Protein AF-A0A233RNP3-F1 (afdb_monomer_lite)

Radius of gyration: 13.85 Å; chains: 1; bounding box: 39×31×32 Å

pLDDT: mean 71.96, std 13.54, range [37.53, 88.19]

Foldseek 3Di:
DDKEFAQDDDQFWKADPVRFTWTFDGGFTWAFDFWDAKIWGCFPPPDPDPDDDRPHTDIWTWTDTPPDDVQAWIWTHNDRRDTTIIGGAPVPDRDVSVVVRNVVD

InterPro domains:
  IPR046248 Protein of unknown function DUF6281 [PF19797] (18-103)

Sequence (105 aa):
MRPVTSSGWATSVMDTKEGRTYRDVANVEFTVAGKLGAATKPPCDDTGGPDEGHVPATTKIAHAVDGISPKVAIAVGDTPDDVTFVAVYSGNKLPPEVKKLINAS

Structure (mmCIF, N/CA/C/O backbone):
data_AF-A0A233RNP3-F1
#
_entry.id   AF-A0A233RNP3-F1
#
loop_
_atom_site.group_PDB
_atom_site.id
_atom_site.type_symbol
_atom_site.label_atom_id
_atom_site.label_alt_id
_atom_site.label_comp_id
_atom_site.label_asym_id
_atom_site.label_entity_id
_atom_site.label_seq_id
_atom_site.pdbx_PDB_ins_code
_atom_site.Cartn_x
_atom_site.Cartn_y
_atom_site.Cartn_z
_atom_site.occupancy
_atom_site.B_iso_or_equiv
_atom_site.auth_seq_id
_atom_site.auth_comp_id
_atom_site.auth_asym_id
_atom_site.auth_atom_id
_atom_site.pdbx_PDB_model_num
ATOM 1 N N . MET A 1 1 ? -7.165 -15.154 1.574 1.00 53.44 1 MET A N 1
ATOM 2 C CA . MET A 1 1 ? -6.042 -14.215 1.364 1.00 53.44 1 MET A CA 1
ATOM 3 C C . MET A 1 1 ? -5.008 -14.457 2.461 1.00 53.44 1 MET A C 1
ATOM 5 O O . MET A 1 1 ? -5.420 -14.882 3.534 1.00 53.44 1 MET A O 1
ATOM 9 N N . ARG A 1 2 ? -3.706 -14.285 2.200 1.00 63.16 2 ARG A N 1
ATOM 10 C CA . ARG A 1 2 ? -2.641 -14.457 3.209 1.00 63.16 2 ARG A CA 1
ATOM 11 C C . ARG A 1 2 ? -2.113 -13.074 3.620 1.00 63.16 2 ARG A C 1
ATOM 13 O O . ARG A 1 2 ? -2.038 -12.218 2.737 1.00 63.16 2 ARG A O 1
ATOM 20 N N . PRO A 1 3 ? -1.797 -12.844 4.906 1.00 68.81 3 PRO A N 1
ATOM 21 C CA . PRO A 1 3 ? -1.132 -11.617 5.323 1.00 68.81 3 PRO A CA 1
ATOM 22 C C . PRO A 1 3 ? 0.273 -11.569 4.721 1.00 68.81 3 PRO A C 1
ATOM 24 O O . PRO A 1 3 ? 0.937 -12.601 4.596 1.00 68.81 3 PRO A O 1
ATOM 27 N N . VAL A 1 4 ? 0.700 -10.372 4.334 1.00 74.50 4 VAL A N 1
ATOM 28 C CA . VAL A 1 4 ? 2.058 -10.096 3.866 1.00 74.50 4 VAL A CA 1
ATOM 29 C C . VAL A 1 4 ? 2.707 -9.079 4.787 1.00 74.50 4 VAL A C 1
ATOM 31 O O . VAL A 1 4 ? 2.042 -8.184 5.316 1.00 74.50 4 VAL A O 1
ATOM 34 N N . THR A 1 5 ? 4.011 -9.230 4.987 1.00 74.44 5 THR A N 1
ATOM 35 C CA . THR A 1 5 ? 4.794 -8.342 5.842 1.00 74.44 5 THR A CA 1
ATOM 36 C C . THR A 1 5 ? 5.587 -7.389 4.965 1.00 74.44 5 THR A C 1
ATOM 38 O O . THR A 1 5 ? 6.409 -7.821 4.159 1.00 74.44 5 THR A O 1
ATOM 41 N N . SER A 1 6 ? 5.366 -6.085 5.140 1.00 69.50 6 SER A N 1
ATOM 42 C CA . SER A 1 6 ? 6.153 -5.063 4.447 1.00 69.50 6 SER A CA 1
ATOM 43 C C . SER A 1 6 ? 7.600 -5.104 4.931 1.00 69.50 6 SER A C 1
ATOM 45 O O . SER A 1 6 ? 7.926 -4.687 6.050 1.00 69.50 6 SER A O 1
ATOM 47 N N . SER A 1 7 ? 8.476 -5.604 4.073 1.00 54.31 7 SER A N 1
ATOM 48 C CA . SER A 1 7 ? 9.904 -5.648 4.299 1.00 54.31 7 SER A CA 1
ATOM 49 C C . SER A 1 7 ? 10.484 -4.311 3.805 1.00 54.31 7 SER A C 1
ATOM 51 O O . SER A 1 7 ? 10.788 -4.137 2.629 1.00 54.31 7 SER A O 1
ATOM 53 N N . GLY A 1 8 ? 10.510 -3.293 4.668 1.00 52.38 8 GLY A N 1
ATOM 54 C CA . GLY A 1 8 ? 10.973 -1.953 4.286 1.00 52.38 8 GLY A CA 1
ATOM 55 C C . GLY A 1 8 ? 12.496 -1.903 4.172 1.00 52.38 8 GLY A C 1
ATOM 56 O O . GLY A 1 8 ? 13.179 -2.081 5.179 1.00 52.38 8 GLY A O 1
ATOM 57 N N . TRP A 1 9 ? 13.038 -1.699 2.964 1.00 37.53 9 TRP A N 1
ATOM 58 C CA . TRP A 1 9 ? 14.500 -1.669 2.751 1.00 37.53 9 TRP A CA 1
ATOM 59 C C . TRP A 1 9 ? 15.037 -0.425 2.038 1.00 37.53 9 TRP A C 1
ATOM 61 O O . TRP A 1 9 ? 16.243 -0.309 1.853 1.00 37.53 9 TRP A O 1
ATOM 71 N N . ALA A 1 10 ? 14.204 0.523 1.629 1.00 47.12 10 ALA A N 1
ATOM 72 C CA . ALA A 1 10 ? 14.691 1.766 1.044 1.00 47.12 10 ALA A CA 1
ATOM 73 C C . ALA A 1 10 ? 13.617 2.828 1.191 1.00 47.12 10 ALA A C 1
ATOM 75 O O . ALA A 1 10 ? 12.481 2.540 0.818 1.00 47.12 10 ALA A O 1
ATOM 76 N N . THR A 1 11 ? 14.001 4.027 1.655 1.00 51.59 11 THR A N 1
ATOM 77 C CA . THR A 1 11 ? 13.163 5.237 1.697 1.00 51.59 11 THR A CA 1
ATOM 78 C C . THR A 1 11 ? 12.613 5.515 0.298 1.00 51.59 11 THR A C 1
ATOM 80 O O . THR A 1 11 ? 13.201 6.257 -0.487 1.00 51.59 11 THR A O 1
ATOM 83 N N . SER A 1 12 ? 11.527 4.845 -0.066 1.00 60.34 12 SER A N 1
ATOM 84 C CA . SER A 1 12 ? 11.010 4.830 -1.426 1.00 60.34 12 SER A CA 1
ATOM 85 C C . SER A 1 12 ? 9.813 5.739 -1.453 1.00 60.34 12 SER A C 1
ATOM 87 O O . SER A 1 12 ? 8.766 5.455 -0.875 1.00 60.34 12 SER A O 1
ATOM 89 N N . VAL A 1 13 ? 10.008 6.863 -2.123 1.00 63.47 13 VAL A N 1
ATOM 90 C CA . VAL A 1 13 ? 8.953 7.822 -2.376 1.00 63.47 13 VAL A CA 1
ATOM 91 C C . VAL A 1 13 ? 8.240 7.379 -3.647 1.00 63.47 13 VAL A C 1
ATOM 93 O O . VAL A 1 13 ? 8.885 7.175 -4.674 1.00 63.47 13 VAL A O 1
ATOM 96 N N . MET A 1 14 ? 6.930 7.163 -3.578 1.00 69.38 14 MET A N 1
ATOM 97 C CA . MET A 1 14 ? 6.122 6.786 -4.737 1.00 69.38 14 MET A CA 1
ATOM 98 C C . MET A 1 14 ? 5.127 7.887 -5.048 1.00 69.38 14 MET A C 1
ATOM 100 O O . MET A 1 14 ? 4.435 8.364 -4.147 1.00 69.38 14 MET A O 1
ATOM 104 N N . ASP A 1 15 ? 5.046 8.256 -6.323 1.00 68.25 15 ASP A N 1
ATOM 105 C CA . ASP A 1 15 ? 4.057 9.204 -6.803 1.00 68.25 15 ASP A CA 1
ATOM 106 C C . ASP A 1 15 ? 2.941 8.452 -7.534 1.00 68.25 15 ASP A C 1
ATOM 108 O O . ASP A 1 15 ? 3.150 7.526 -8.330 1.00 68.25 15 ASP A O 1
ATOM 112 N N . THR A 1 16 ? 1.714 8.822 -7.210 1.00 69.44 16 THR A N 1
ATOM 113 C CA . THR A 1 16 ? 0.531 8.309 -7.902 1.00 69.44 16 THR A CA 1
ATOM 114 C C . THR A 1 16 ? 0.032 9.354 -8.880 1.00 69.44 16 THR A C 1
ATOM 116 O O . THR A 1 16 ? 0.263 10.541 -8.694 1.00 69.44 16 THR A O 1
ATOM 119 N N . LYS A 1 17 ? -0.758 8.950 -9.881 1.00 63.03 17 LYS A N 1
ATOM 120 C CA . LYS A 1 17 ? -1.398 9.901 -10.813 1.00 63.03 17 LYS A CA 1
ATOM 121 C C . LYS A 1 17 ? -2.212 11.012 -10.129 1.00 63.03 17 LYS A C 1
ATOM 123 O O . LYS A 1 17 ? -2.497 12.016 -10.768 1.00 63.03 17 LYS A O 1
ATOM 128 N N . GLU A 1 18 ? -2.594 10.839 -8.864 1.00 68.88 18 GLU A N 1
ATOM 129 C CA . GLU A 1 18 ? -3.265 11.865 -8.059 1.00 68.88 18 GLU A CA 1
ATOM 130 C C . GLU A 1 18 ? -2.309 12.934 -7.480 1.00 68.88 18 GLU A C 1
ATOM 132 O O . GLU A 1 18 ? -2.770 13.798 -6.738 1.00 68.88 18 GLU A O 1
ATOM 137 N N . GLY A 1 19 ? -1.001 12.888 -7.771 1.00 68.56 19 GLY A N 1
ATOM 138 C CA . GLY A 1 19 ? 0.003 13.802 -7.206 1.00 68.56 19 GLY A CA 1
ATOM 139 C C . GLY A 1 19 ? 0.213 13.603 -5.704 1.00 68.56 19 GLY A C 1
ATOM 140 O O . GLY A 1 19 ? 0.550 14.538 -4.977 1.00 68.56 19 GLY A O 1
ATOM 141 N N . ARG A 1 20 ? -0.079 12.395 -5.208 1.00 73.81 20 ARG A N 1
ATOM 142 C CA . ARG A 1 20 ? 0.106 12.028 -3.803 1.00 73.81 20 ARG A CA 1
ATOM 143 C C . ARG A 1 20 ? 1.422 11.297 -3.646 1.00 73.81 20 ARG A C 1
ATOM 145 O O . ARG A 1 20 ? 1.649 10.280 -4.305 1.00 73.81 20 ARG A O 1
ATOM 152 N N . THR A 1 21 ? 2.201 11.777 -2.690 1.00 75.56 21 THR A N 1
ATOM 153 C CA . THR A 1 21 ? 3.471 11.197 -2.284 1.00 75.56 21 THR A CA 1
ATOM 154 C C . THR A 1 21 ? 3.245 10.162 -1.185 1.00 75.56 21 THR A C 1
ATOM 156 O O . THR A 1 21 ? 2.802 10.490 -0.080 1.00 75.56 21 THR A O 1
ATOM 159 N N . TYR A 1 22 ? 3.561 8.909 -1.485 1.00 80.81 22 TYR A N 1
ATOM 160 C CA . TYR A 1 22 ? 3.549 7.813 -0.525 1.00 80.81 22 TYR A CA 1
ATOM 161 C C . TYR A 1 22 ? 4.974 7.486 -0.099 1.00 80.81 22 TYR A C 1
ATOM 163 O O . TYR A 1 22 ? 5.914 7.609 -0.885 1.00 80.81 22 TYR A O 1
ATOM 171 N N . ARG A 1 23 ? 5.124 7.050 1.146 1.00 81.94 23 ARG A N 1
ATOM 172 C CA . ARG A 1 23 ? 6.403 6.663 1.732 1.00 81.94 23 ARG A CA 1
ATOM 173 C C . ARG A 1 23 ? 6.276 5.291 2.372 1.00 81.94 23 ARG A C 1
ATOM 175 O O . ARG A 1 23 ? 5.215 4.964 2.906 1.00 81.94 23 ARG A O 1
ATOM 182 N N . ASP A 1 24 ? 7.331 4.493 2.275 1.00 80.25 24 ASP A N 1
ATOM 183 C CA . ASP A 1 24 ? 7.350 3.134 2.801 1.00 80.25 24 ASP A CA 1
ATOM 184 C C . ASP A 1 24 ? 7.168 3.094 4.321 1.00 80.25 24 ASP A C 1
ATOM 186 O O . ASP A 1 24 ? 7.609 3.978 5.062 1.00 80.25 24 ASP A O 1
ATOM 190 N N . VAL A 1 25 ? 6.475 2.052 4.771 1.00 79.88 25 VAL A N 1
ATOM 191 C CA . VAL A 1 25 ? 6.306 1.724 6.183 1.00 79.88 25 VAL A CA 1
ATOM 192 C C . VAL A 1 25 ? 6.738 0.276 6.363 1.00 79.88 25 VAL A C 1
ATOM 194 O O . VAL A 1 25 ? 6.140 -0.644 5.799 1.00 79.88 25 VAL A O 1
ATOM 197 N N . ALA A 1 26 ? 7.802 0.080 7.133 1.00 77.69 26 ALA A N 1
ATOM 198 C CA . ALA A 1 26 ? 8.308 -1.239 7.485 1.00 77.69 26 ALA A CA 1
ATOM 199 C C . ALA A 1 26 ? 7.509 -1.860 8.641 1.00 77.69 26 ALA A C 1
ATOM 201 O O . ALA A 1 26 ? 6.919 -1.136 9.446 1.00 77.69 26 ALA A O 1
ATOM 202 N N . ASN A 1 27 ? 7.579 -3.190 8.764 1.00 71.75 27 ASN A N 1
ATOM 203 C CA . ASN A 1 27 ? 7.033 -3.955 9.894 1.00 71.75 27 ASN A CA 1
ATOM 204 C C . ASN A 1 27 ? 5.526 -3.753 10.091 1.00 71.75 27 ASN A C 1
ATOM 206 O O . ASN A 1 27 ? 5.052 -3.546 11.204 1.00 71.75 27 ASN A O 1
ATOM 210 N N . VAL A 1 28 ? 4.778 -3.785 8.991 1.00 78.81 28 VAL A N 1
ATOM 211 C CA . VAL A 1 28 ? 3.319 -3.821 9.042 1.00 78.81 28 VAL A CA 1
ATOM 212 C C . VAL A 1 28 ? 2.848 -5.099 8.365 1.00 78.81 28 VAL A C 1
ATOM 214 O O . VAL A 1 28 ? 3.262 -5.396 7.238 1.00 78.81 28 VAL A O 1
ATOM 217 N N . GLU A 1 29 ? 2.011 -5.857 9.066 1.00 81.88 29 GLU A N 1
ATOM 218 C CA . GLU A 1 29 ? 1.229 -6.935 8.475 1.00 81.88 29 GLU A CA 1
ATOM 219 C C . GLU A 1 29 ? -0.064 -6.365 7.910 1.00 81.88 29 GLU A C 1
ATOM 221 O O . GLU A 1 29 ? -0.794 -5.618 8.567 1.00 81.88 29 GLU A O 1
ATOM 226 N N . PHE A 1 30 ? -0.348 -6.703 6.660 1.00 83.94 30 PHE A N 1
ATOM 227 C CA . PHE A 1 30 ? -1.552 -6.248 5.991 1.00 83.94 30 PHE A CA 1
ATOM 228 C C . PHE A 1 30 ? -2.032 -7.276 4.976 1.00 83.94 30 PHE A C 1
ATOM 230 O O . PHE A 1 30 ? -1.300 -8.171 4.553 1.00 83.94 30 PHE A O 1
ATOM 237 N N . THR A 1 31 ? -3.295 -7.143 4.580 1.00 85.19 31 THR A N 1
ATOM 238 C CA . THR A 1 31 ? -3.896 -7.994 3.552 1.00 85.19 31 THR A CA 1
ATOM 239 C C . THR A 1 31 ? -4.114 -7.179 2.290 1.00 85.19 31 THR A C 1
ATOM 241 O O . THR A 1 31 ? -4.661 -6.081 2.340 1.00 85.19 31 THR A O 1
AT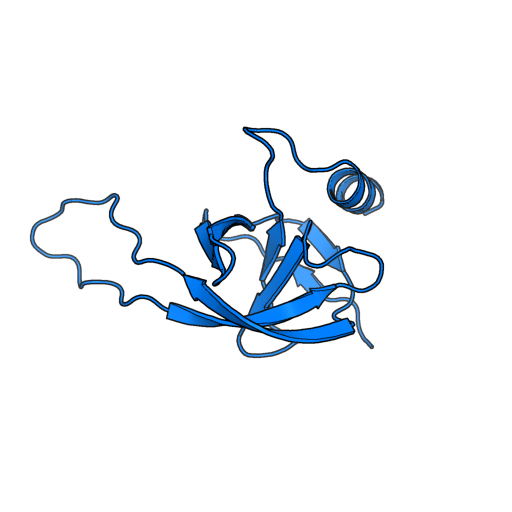OM 244 N N . VAL A 1 32 ? -3.706 -7.709 1.142 1.00 86.56 32 VAL A N 1
ATOM 245 C CA . VAL A 1 32 ? -3.980 -7.085 -0.155 1.00 86.56 32 VAL A CA 1
ATOM 246 C C . VAL A 1 32 ? -5.418 -7.406 -0.574 1.00 86.56 32 VAL A C 1
ATOM 248 O O . VAL A 1 32 ? -5.784 -8.574 -0.702 1.00 86.56 32 VAL A O 1
ATOM 251 N N . ALA A 1 33 ? -6.233 -6.372 -0.789 1.00 81.75 33 ALA A N 1
ATOM 252 C CA . ALA A 1 33 ? -7.646 -6.494 -1.150 1.00 81.75 33 ALA A CA 1
ATOM 253 C C . ALA A 1 33 ? -7.884 -6.554 -2.670 1.00 81.75 33 ALA A C 1
ATOM 255 O O . ALA A 1 33 ? -8.801 -7.235 -3.124 1.00 81.75 33 ALA A O 1
ATOM 256 N N . GLY A 1 34 ? -7.072 -5.866 -3.480 1.00 80.44 34 GLY A N 1
ATOM 257 C CA . GLY A 1 34 ? -7.218 -5.899 -4.941 1.00 80.44 34 GLY A CA 1
ATOM 258 C C . GLY A 1 34 ? -6.374 -4.866 -5.679 1.00 80.44 34 GLY A C 1
ATOM 259 O O . GLY A 1 34 ? -5.837 -3.953 -5.072 1.00 80.44 34 GLY A O 1
ATOM 260 N N . LYS A 1 35 ? -6.253 -4.983 -7.002 1.00 85.50 35 LYS A N 1
ATOM 261 C CA . LYS A 1 35 ? -5.441 -4.068 -7.820 1.00 85.50 35 LYS A CA 1
ATOM 262 C C . LYS A 1 35 ? -6.138 -2.713 -8.000 1.00 85.50 35 LYS A C 1
ATOM 264 O O . LYS A 1 35 ? -7.261 -2.661 -8.490 1.00 85.50 35 LYS A O 1
ATOM 269 N N . LEU A 1 36 ? -5.451 -1.622 -7.666 1.00 81.94 36 LEU A N 1
ATOM 270 C CA . LEU A 1 36 ? -5.927 -0.245 -7.853 1.00 81.94 36 LEU A CA 1
ATOM 271 C C . LEU A 1 36 ? -5.465 0.359 -9.179 1.00 81.94 36 LEU A C 1
ATOM 273 O O . LEU A 1 36 ? -6.202 1.120 -9.800 1.00 81.94 36 LEU A O 1
ATOM 277 N N . GLY A 1 37 ? -4.237 0.056 -9.611 1.00 82.38 37 GLY A N 1
ATOM 278 C CA . GLY A 1 37 ? -3.660 0.686 -10.796 1.00 82.38 37 GLY A CA 1
ATOM 279 C C . GLY A 1 37 ? -2.144 0.575 -10.870 1.00 82.38 37 GLY A C 1
ATOM 280 O O . GLY A 1 37 ? -1.563 -0.375 -10.358 1.00 82.38 37 GLY A O 1
ATOM 281 N N . ALA A 1 38 ? -1.509 1.536 -11.536 1.00 78.75 38 ALA A N 1
ATOM 282 C CA . ALA A 1 38 ? -0.056 1.647 -11.619 1.00 78.75 38 ALA A CA 1
ATOM 283 C C . ALA A 1 38 ? 0.432 2.789 -10.715 1.00 78.75 38 ALA A C 1
ATOM 285 O O . ALA A 1 38 ? -0.117 3.892 -10.775 1.00 78.75 38 ALA A O 1
ATOM 286 N N . ALA A 1 39 ? 1.453 2.523 -9.905 1.00 75.19 39 ALA A N 1
ATOM 287 C CA . ALA A 1 39 ? 2.201 3.522 -9.150 1.00 75.19 39 ALA A CA 1
ATOM 288 C C . ALA A 1 39 ? 3.563 3.721 -9.814 1.00 75.19 39 ALA A C 1
ATOM 290 O O . ALA A 1 39 ? 4.208 2.752 -10.217 1.00 75.19 39 ALA A O 1
ATOM 291 N N . THR A 1 40 ? 3.998 4.971 -9.935 1.00 71.38 40 THR A N 1
ATOM 292 C CA . THR A 1 40 ? 5.289 5.284 -10.546 1.00 71.38 40 THR A CA 1
ATOM 293 C C . THR A 1 40 ? 6.234 5.726 -9.449 1.00 71.38 40 THR A C 1
ATOM 295 O O . THR A 1 40 ? 5.984 6.703 -8.746 1.00 71.38 40 THR A O 1
ATOM 298 N N . LYS A 1 41 ? 7.335 5.000 -9.288 1.00 69.44 41 LYS A N 1
ATOM 299 C CA . LYS A 1 41 ? 8.435 5.458 -8.454 1.00 69.44 41 LYS A CA 1
ATOM 300 C C . LYS A 1 41 ? 9.270 6.434 -9.293 1.00 69.44 41 LYS A C 1
ATOM 302 O O . LYS A 1 41 ? 9.838 5.979 -10.293 1.00 69.44 41 LYS A O 1
ATOM 307 N N . PRO A 1 42 ? 9.326 7.737 -8.959 1.00 64.25 42 PRO A N 1
ATOM 308 C CA . PRO A 1 42 ? 10.238 8.649 -9.634 1.00 64.25 42 PRO A CA 1
ATOM 309 C C . PRO A 1 42 ? 11.690 8.169 -9.466 1.00 64.25 42 PRO A C 1
ATOM 311 O O . PRO A 1 42 ? 11.997 7.467 -8.492 1.00 64.25 42 PRO A O 1
ATOM 314 N N . PRO A 1 43 ? 12.579 8.506 -10.415 1.00 61.84 43 PRO A N 1
ATOM 315 C CA . PRO A 1 43 ? 14.004 8.254 -10.254 1.00 61.84 43 PRO A CA 1
ATOM 316 C C . PRO A 1 43 ? 14.482 8.922 -8.959 1.00 61.84 43 PRO A C 1
ATOM 318 O O . PRO A 1 43 ? 14.049 10.022 -8.615 1.00 61.84 43 PRO A O 1
ATOM 321 N N . CYS A 1 44 ? 15.328 8.223 -8.203 1.00 57.66 44 CYS A N 1
ATOM 322 C CA . CYS A 1 44 ? 15.926 8.780 -6.996 1.00 57.66 44 CYS A CA 1
ATOM 323 C C . CYS A 1 44 ? 17.022 9.758 -7.439 1.00 57.66 44 CYS A C 1
ATOM 325 O O . CYS A 1 44 ? 18.121 9.329 -7.763 1.00 57.66 44 CYS A O 1
ATOM 327 N N . ASP A 1 45 ? 16.695 11.047 -7.514 1.00 51.19 45 ASP A N 1
ATOM 328 C CA . ASP A 1 45 ? 17.557 12.097 -8.086 1.00 51.19 45 ASP A CA 1
ATOM 329 C C . ASP A 1 45 ? 18.549 12.705 -7.067 1.00 51.19 45 ASP A C 1
ATOM 331 O O . ASP A 1 45 ? 19.112 13.768 -7.285 1.00 51.19 45 ASP A O 1
ATOM 335 N N . ASP A 1 46 ? 18.771 12.049 -5.924 1.00 51.94 46 ASP A N 1
ATOM 336 C CA . ASP A 1 46 ? 19.507 12.621 -4.781 1.00 51.94 46 ASP A CA 1
ATOM 337 C C . ASP A 1 46 ? 20.966 12.132 -4.652 1.00 51.94 46 ASP A C 1
ATOM 339 O O . ASP A 1 46 ? 21.567 12.170 -3.578 1.00 51.94 46 ASP A O 1
ATOM 343 N N . THR A 1 47 ? 21.592 11.649 -5.728 1.00 46.38 47 THR A N 1
ATOM 344 C CA . THR A 1 47 ? 23.041 11.368 -5.717 1.00 46.38 47 THR A CA 1
ATOM 345 C C . THR A 1 47 ? 23.681 11.800 -7.029 1.00 46.38 47 THR A C 1
ATOM 347 O O . THR A 1 47 ? 23.797 11.042 -7.985 1.00 46.38 47 THR A O 1
ATOM 350 N N . GLY A 1 48 ? 24.104 13.066 -7.064 1.00 43.25 48 GLY A N 1
ATOM 351 C CA . GLY A 1 48 ? 25.012 13.578 -8.083 1.00 43.25 48 GLY A CA 1
ATOM 352 C C . GLY A 1 48 ? 26.381 12.909 -7.956 1.00 43.25 48 GLY A C 1
ATOM 353 O O . GLY A 1 48 ? 27.218 13.343 -7.168 1.00 43.25 48 GLY A O 1
ATOM 354 N N . GLY A 1 49 ? 26.603 11.860 -8.742 1.00 40.88 49 GLY A N 1
ATOM 355 C CA . GLY A 1 49 ? 27.900 11.231 -8.976 1.00 40.88 49 GLY A CA 1
ATOM 356 C C . GLY A 1 49 ? 28.078 10.983 -10.480 1.00 40.88 49 GLY A C 1
ATOM 357 O O . GLY A 1 49 ? 27.113 10.588 -11.131 1.00 40.88 49 GLY A O 1
ATOM 358 N N . PRO A 1 50 ? 29.266 11.227 -11.066 1.00 45.72 50 PRO A N 1
ATOM 359 C CA . PRO A 1 50 ? 29.455 11.246 -12.522 1.00 45.72 50 PRO A CA 1
ATOM 360 C C . PRO A 1 50 ? 29.337 9.885 -13.242 1.00 45.72 50 PRO A C 1
ATOM 362 O O . PRO A 1 50 ? 29.512 9.856 -14.456 1.00 45.72 50 PRO A O 1
ATOM 365 N N . ASP A 1 51 ? 29.008 8.788 -12.549 1.00 51.72 51 ASP A N 1
ATOM 366 C CA . ASP A 1 51 ? 29.068 7.424 -13.109 1.00 51.72 51 ASP A CA 1
ATOM 367 C C . ASP A 1 51 ? 27.938 6.466 -12.673 1.00 51.72 51 ASP A C 1
ATOM 369 O O . ASP A 1 51 ? 28.027 5.260 -12.904 1.00 51.72 51 ASP A O 1
ATOM 373 N N . GLU A 1 52 ? 26.845 6.941 -12.069 1.00 44.66 52 GLU A N 1
ATOM 374 C CA . GLU A 1 52 ? 25.800 6.028 -11.578 1.0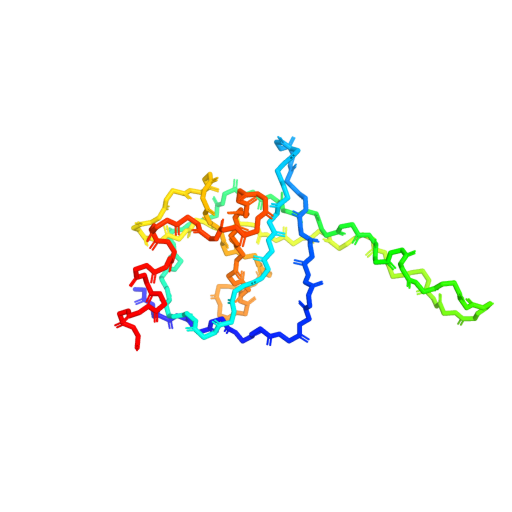0 44.66 52 GLU A CA 1
ATOM 375 C C . GLU A 1 52 ? 24.569 6.023 -12.485 1.00 44.66 52 GLU A C 1
ATOM 377 O O . GLU A 1 52 ? 23.877 7.024 -12.673 1.00 44.66 52 GLU A O 1
ATOM 382 N N . GLY A 1 53 ? 24.342 4.860 -13.103 1.00 42.59 53 GLY A N 1
ATOM 383 C CA . GLY A 1 53 ? 23.295 4.608 -14.079 1.00 42.59 53 GLY A CA 1
ATOM 384 C C . GLY A 1 53 ? 21.948 5.170 -13.646 1.00 42.59 53 GLY A C 1
ATOM 385 O O . GLY A 1 53 ? 21.421 4.816 -12.595 1.00 42.59 53 GLY A O 1
ATOM 386 N N . HIS A 1 54 ? 21.398 6.025 -14.506 1.00 41.97 54 HIS A N 1
ATOM 387 C CA . HIS A 1 54 ? 20.048 6.565 -14.435 1.00 41.97 54 HIS A CA 1
ATOM 388 C C . HIS A 1 54 ? 19.064 5.454 -14.048 1.00 41.97 54 HIS A C 1
ATOM 390 O O . HIS A 1 54 ? 18.712 4.630 -14.892 1.00 41.97 54 HIS A O 1
ATOM 396 N N . VAL A 1 55 ? 18.658 5.378 -12.776 1.00 46.31 55 VAL A N 1
ATOM 397 C CA . VAL A 1 55 ? 17.694 4.366 -12.336 1.00 46.31 55 VAL A CA 1
ATOM 398 C C . VAL A 1 55 ? 16.355 4.798 -12.926 1.00 46.31 55 VAL A C 1
ATOM 400 O O . VAL A 1 55 ? 15.821 5.823 -12.497 1.00 46.31 55 VAL A O 1
ATOM 403 N N . PRO A 1 56 ? 15.822 4.101 -13.943 1.00 52.84 56 PRO A N 1
ATOM 404 C CA . PRO A 1 56 ? 14.640 4.579 -14.633 1.00 52.84 56 PRO A CA 1
ATOM 405 C C . PRO A 1 56 ? 13.456 4.604 -13.669 1.00 52.84 56 PRO A C 1
ATOM 407 O O . PRO A 1 56 ? 13.349 3.768 -12.761 1.00 52.84 56 PRO A O 1
ATOM 410 N N . ALA A 1 57 ? 12.544 5.552 -13.895 1.00 61.34 57 ALA A N 1
ATOM 411 C CA . ALA A 1 57 ? 11.265 5.582 -13.202 1.00 61.34 57 ALA A CA 1
ATOM 412 C C . ALA A 1 57 ? 10.635 4.184 -13.268 1.00 61.34 57 ALA A C 1
ATOM 414 O O . ALA A 1 57 ? 10.374 3.652 -14.348 1.00 61.34 57 ALA A O 1
ATOM 415 N N . THR A 1 58 ? 10.445 3.556 -12.110 1.00 68.00 58 THR A N 1
ATOM 416 C CA . THR A 1 58 ? 9.955 2.180 -12.059 1.00 68.00 58 THR A CA 1
ATOM 417 C C . THR A 1 58 ? 8.452 2.222 -11.865 1.00 68.00 58 THR A C 1
ATOM 419 O O . THR A 1 58 ? 7.961 2.632 -10.812 1.00 68.00 58 THR A O 1
ATOM 422 N N . THR A 1 59 ? 7.705 1.803 -12.882 1.00 75.56 59 THR A N 1
ATOM 423 C CA . THR A 1 59 ? 6.260 1.616 -12.760 1.00 75.56 59 THR A CA 1
ATOM 424 C C . THR A 1 59 ? 5.986 0.257 -12.129 1.00 75.56 59 THR A C 1
ATOM 426 O O . THR A 1 59 ? 6.356 -0.776 -12.677 1.00 75.56 59 THR A O 1
ATOM 429 N N . LYS A 1 60 ? 5.329 0.263 -10.973 1.00 82.75 60 LYS A N 1
ATOM 430 C CA . LYS A 1 60 ? 4.876 -0.926 -10.247 1.00 82.75 60 LYS A CA 1
ATOM 431 C C . LYS A 1 60 ? 3.352 -0.952 -10.200 1.00 82.75 60 LYS A C 1
ATOM 433 O O . LYS A 1 60 ? 2.680 0.035 -10.512 1.00 82.75 60 LYS A O 1
ATOM 438 N N . ILE A 1 61 ? 2.784 -2.079 -9.787 1.00 85.69 61 ILE A N 1
ATOM 439 C CA . ILE A 1 61 ? 1.340 -2.197 -9.596 1.00 85.69 61 ILE A CA 1
ATOM 440 C C . ILE A 1 61 ? 0.976 -1.742 -8.182 1.00 85.69 61 ILE A C 1
ATOM 442 O O . ILE A 1 61 ? 1.543 -2.215 -7.205 1.00 85.69 61 ILE A O 1
ATOM 446 N N . ALA A 1 62 ? 0.008 -0.835 -8.089 1.00 86.00 62 ALA A N 1
ATOM 447 C CA . ALA A 1 62 ? -0.632 -0.451 -6.843 1.00 86.00 62 ALA A CA 1
ATOM 448 C C . ALA A 1 62 ? -1.825 -1.363 -6.557 1.00 86.00 62 ALA A C 1
ATOM 450 O O . ALA A 1 62 ? -2.672 -1.602 -7.425 1.00 86.00 62 ALA A O 1
ATOM 451 N N . HIS A 1 63 ? -1.929 -1.791 -5.309 1.00 87.19 63 HIS A N 1
ATOM 452 C CA . HIS A 1 63 ? -2.987 -2.618 -4.763 1.00 87.19 63 HIS A CA 1
ATOM 453 C C . HIS A 1 63 ? -3.579 -1.960 -3.512 1.00 87.19 63 HIS A C 1
ATOM 455 O O . HIS A 1 63 ? -2.899 -1.278 -2.747 1.00 87.19 63 HIS A O 1
ATOM 461 N N . ALA A 1 64 ? -4.874 -2.154 -3.318 1.00 88.19 64 ALA A N 1
ATOM 462 C CA . ALA A 1 64 ? -5.615 -1.771 -2.139 1.00 88.19 64 ALA A CA 1
ATOM 463 C C . ALA A 1 64 ? -5.230 -2.673 -0.979 1.00 88.19 64 ALA A C 1
ATOM 465 O O . ALA A 1 64 ? -5.021 -3.876 -1.154 1.00 88.19 64 ALA A O 1
ATOM 466 N N . VAL A 1 65 ? -5.194 -2.081 0.205 1.00 87.94 65 VAL A N 1
ATOM 467 C CA . VAL A 1 65 ? -5.034 -2.806 1.455 1.00 87.94 65 VAL A CA 1
ATOM 468 C C . VAL A 1 65 ? -6.406 -2.970 2.090 1.00 87.94 65 VAL A C 1
ATOM 470 O O . VAL A 1 65 ? -7.183 -2.019 2.160 1.00 87.94 65 VAL A O 1
ATOM 473 N N . ASP A 1 66 ? -6.711 -4.181 2.536 1.00 85.62 66 ASP A N 1
ATOM 474 C CA . ASP A 1 66 ? -7.949 -4.473 3.242 1.00 85.62 66 ASP A CA 1
ATOM 475 C C . ASP A 1 66 ? -8.019 -3.682 4.554 1.00 85.62 66 ASP A C 1
ATOM 477 O O . ASP A 1 66 ? -7.044 -3.596 5.302 1.00 85.62 66 ASP A O 1
ATOM 481 N N . GLY A 1 67 ? -9.165 -3.053 4.810 1.00 83.69 67 GLY A N 1
ATOM 482 C CA . GLY A 1 67 ? -9.372 -2.236 6.006 1.00 83.69 67 GLY A CA 1
ATOM 483 C C . GLY A 1 67 ? -8.699 -0.856 6.000 1.00 83.69 67 GLY A C 1
ATOM 484 O O . GLY A 1 67 ? -8.847 -0.133 6.985 1.00 83.69 67 GLY A O 1
ATOM 485 N N . ILE A 1 68 ? -8.013 -0.451 4.919 1.00 84.88 68 ILE A N 1
ATOM 486 C CA . ILE A 1 68 ? -7.423 0.893 4.787 1.00 84.88 68 ILE A CA 1
ATOM 487 C C . ILE A 1 68 ? -7.872 1.560 3.494 1.00 84.88 68 ILE A C 1
ATOM 489 O O . ILE A 1 68 ? -7.910 0.960 2.420 1.00 84.88 68 ILE A O 1
ATOM 493 N N . SER A 1 69 ? -8.154 2.857 3.576 1.00 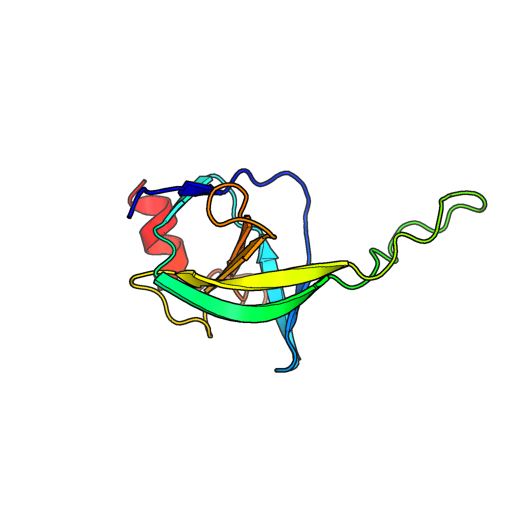85.38 69 SER A N 1
ATOM 494 C CA . SER A 1 69 ? -8.430 3.642 2.380 1.00 85.38 69 SER A CA 1
ATOM 495 C C . SER A 1 69 ? -7.182 3.761 1.487 1.00 85.38 69 SER A C 1
ATOM 497 O O . SER A 1 69 ? -6.135 4.196 1.969 1.00 85.38 69 SER A O 1
ATOM 499 N N . PRO A 1 70 ? -7.285 3.548 0.161 1.00 82.50 70 PRO A N 1
ATOM 500 C CA . PRO A 1 70 ? -6.162 3.725 -0.773 1.00 82.50 70 PRO A CA 1
ATOM 501 C C . PRO A 1 70 ? -5.635 5.169 -0.834 1.00 82.50 70 PRO A C 1
ATOM 503 O O . PRO A 1 70 ? -4.515 5.447 -1.254 1.00 82.50 70 PRO A O 1
ATOM 506 N N . LYS A 1 71 ? -6.440 6.118 -0.355 1.00 83.88 71 LYS A N 1
ATOM 507 C CA . LYS A 1 71 ? -6.060 7.523 -0.163 1.00 83.88 71 LYS A CA 1
ATOM 508 C C 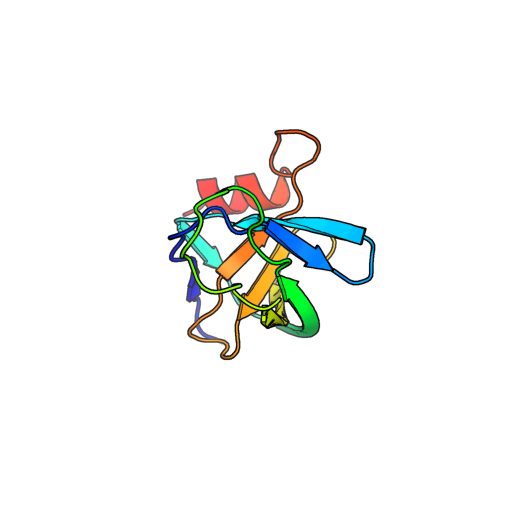. LYS A 1 71 ? -5.063 7.737 0.980 1.00 83.88 71 LYS A C 1
ATOM 510 O O . LYS A 1 71 ? -4.474 8.812 1.057 1.00 83.88 71 LYS A O 1
ATOM 515 N N . VAL A 1 72 ? -4.943 6.752 1.867 1.00 86.19 72 VAL A N 1
ATOM 516 C CA . VAL A 1 72 ? -4.183 6.780 3.119 1.00 86.19 72 VAL A CA 1
ATOM 517 C C . VAL A 1 72 ? -2.980 5.853 3.009 1.00 86.19 72 VAL A C 1
ATOM 519 O O . VAL A 1 72 ? -1.865 6.276 3.305 1.00 86.19 72 VAL A O 1
ATOM 522 N N . ALA A 1 73 ? -3.188 4.622 2.538 1.00 86.69 73 ALA A N 1
ATOM 523 C CA . ALA A 1 73 ? -2.118 3.676 2.265 1.00 86.69 73 ALA A CA 1
ATOM 524 C C . ALA A 1 73 ? -2.481 2.710 1.139 1.00 86.69 73 ALA A C 1
ATOM 526 O O . ALA A 1 73 ? -3.646 2.369 0.944 1.00 86.69 73 ALA A O 1
ATOM 527 N N . ILE A 1 74 ? -1.461 2.266 0.418 1.00 87.19 74 ILE A N 1
ATOM 528 C CA . ILE A 1 74 ? -1.560 1.290 -0.663 1.00 87.19 74 ILE A CA 1
ATOM 529 C C . ILE A 1 74 ? -0.388 0.318 -0.564 1.00 87.19 74 ILE A C 1
ATOM 531 O O . ILE A 1 74 ? 0.646 0.614 0.034 1.00 87.19 74 ILE A O 1
ATOM 535 N N . ALA A 1 75 ? -0.545 -0.839 -1.182 1.00 87.44 75 ALA A N 1
ATOM 536 C CA . ALA A 1 75 ? 0.526 -1.798 -1.366 1.00 87.44 75 ALA A CA 1
ATOM 537 C C . ALA A 1 75 ? 1.052 -1.674 -2.792 1.00 87.44 75 ALA A C 1
ATOM 539 O O . ALA A 1 75 ? 0.263 -1.641 -3.733 1.00 87.44 75 ALA A O 1
ATOM 540 N N . VAL A 1 76 ? 2.363 -1.591 -2.980 1.00 83.81 76 VAL A N 1
ATOM 541 C CA . VAL A 1 76 ? 2.957 -1.449 -4.310 1.00 83.81 76 VAL A CA 1
ATOM 542 C C . VAL A 1 76 ? 3.965 -2.556 -4.554 1.00 83.81 76 VAL A C 1
ATOM 544 O O . VAL A 1 76 ? 4.899 -2.731 -3.782 1.00 83.81 76 VAL A O 1
ATOM 547 N N . GLY A 1 77 ? 3.782 -3.290 -5.644 1.00 80.69 77 GLY A N 1
ATOM 548 C CA . GLY A 1 77 ? 4.646 -4.399 -6.030 1.00 80.69 77 GLY A CA 1
ATOM 549 C C . GLY A 1 77 ? 4.111 -5.114 -7.262 1.00 80.69 77 GLY A C 1
ATOM 550 O O . GLY A 1 77 ? 2.936 -4.980 -7.608 1.00 80.69 77 GLY A O 1
ATOM 551 N N . ASP A 1 78 ? 4.974 -5.852 -7.955 1.00 79.12 78 ASP A N 1
ATOM 552 C CA . ASP A 1 78 ? 4.571 -6.611 -9.147 1.00 79.12 78 ASP A CA 1
ATOM 553 C C . ASP A 1 78 ? 3.710 -7.824 -8.791 1.00 79.12 78 ASP A C 1
ATOM 555 O O . ASP A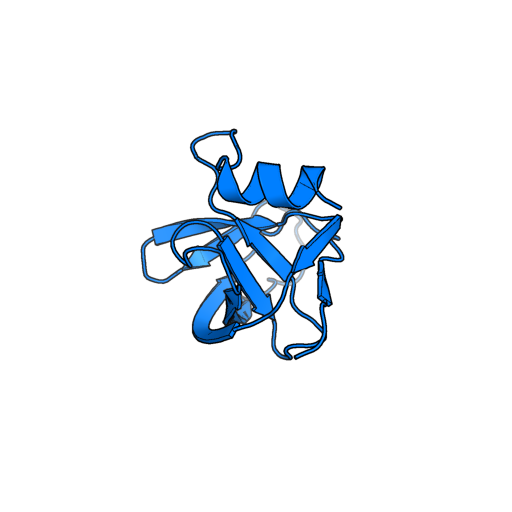 1 78 ? 2.804 -8.186 -9.543 1.00 79.12 78 ASP A O 1
ATOM 559 N N . THR A 1 79 ? 3.961 -8.427 -7.627 1.00 76.12 79 THR A N 1
ATOM 560 C CA . THR A 1 79 ? 3.260 -9.621 -7.148 1.00 76.12 79 THR A CA 1
ATOM 561 C C . THR A 1 79 ? 2.684 -9.373 -5.758 1.00 76.12 79 THR A C 1
ATOM 563 O O . THR A 1 79 ? 3.274 -8.604 -5.009 1.00 76.12 79 THR A O 1
ATOM 566 N N . PRO A 1 80 ? 1.548 -9.994 -5.392 1.00 72.25 80 PRO A N 1
ATOM 567 C CA . PRO A 1 80 ? 0.917 -9.790 -4.089 1.00 72.25 80 PRO A CA 1
ATOM 568 C C . PRO A 1 80 ? 1.742 -10.325 -2.911 1.00 72.25 80 PRO A C 1
ATOM 570 O O . PRO A 1 80 ? 1.485 -9.891 -1.796 1.00 72.25 80 PRO A O 1
ATOM 573 N N . ASP A 1 81 ? 2.696 -11.233 -3.143 1.00 74.06 81 ASP A N 1
ATOM 574 C CA . ASP A 1 81 ? 3.630 -11.745 -2.128 1.00 74.06 81 ASP A CA 1
ATOM 575 C C . ASP A 1 81 ? 4.866 -10.841 -1.947 1.00 74.06 81 ASP A C 1
ATOM 577 O O . ASP A 1 81 ? 5.482 -10.861 -0.886 1.00 74.06 81 ASP A O 1
ATOM 581 N N . ASP A 1 82 ? 5.204 -10.024 -2.953 1.00 77.94 82 ASP A N 1
ATOM 582 C CA . ASP A 1 82 ? 6.332 -9.082 -2.948 1.00 77.94 82 ASP A CA 1
ATOM 583 C C . ASP A 1 82 ? 5.809 -7.651 -3.148 1.00 77.94 82 ASP A C 1
ATOM 585 O O . ASP A 1 82 ? 5.962 -7.020 -4.200 1.00 77.94 82 ASP A O 1
ATOM 589 N N . VAL A 1 83 ? 5.090 -7.164 -2.133 1.00 81.25 83 VAL A N 1
ATOM 590 C CA . VAL A 1 83 ? 4.548 -5.802 -2.084 1.00 81.25 83 VAL A CA 1
ATOM 591 C C . VAL A 1 83 ? 5.158 -5.004 -0.941 1.00 81.25 83 VAL A C 1
ATOM 593 O O . VAL A 1 83 ? 5.296 -5.471 0.186 1.00 81.25 83 VAL A O 1
ATOM 596 N N . THR A 1 84 ? 5.447 -3.739 -1.214 1.00 83.00 84 THR A N 1
ATOM 597 C CA . THR A 1 84 ? 5.822 -2.755 -0.201 1.00 83.00 84 THR A CA 1
ATOM 598 C C . THR A 1 84 ? 4.588 -1.991 0.250 1.00 83.00 84 THR A C 1
ATOM 600 O O . THR A 1 84 ? 3.852 -1.443 -0.574 1.00 83.00 84 THR A O 1
ATOM 603 N N . PHE A 1 85 ? 4.363 -1.915 1.560 1.00 86.31 85 PHE A N 1
ATOM 604 C CA . PHE A 1 85 ? 3.328 -1.049 2.106 1.00 86.31 85 PHE A CA 1
ATOM 605 C C . PHE A 1 85 ? 3.816 0.394 2.119 1.00 86.31 85 PHE A C 1
ATOM 607 O O . PHE A 1 85 ? 4.850 0.705 2.715 1.00 86.31 85 PHE A O 1
ATOM 614 N N . VAL A 1 86 ? 3.051 1.285 1.498 1.00 84.75 86 VAL A N 1
ATOM 615 C CA . VAL A 1 86 ? 3.357 2.712 1.456 1.00 84.75 86 VAL A CA 1
ATOM 616 C C . VAL A 1 86 ? 2.155 3.524 1.936 1.00 84.75 86 VAL A C 1
ATOM 618 O O . VAL A 1 86 ? 1.006 3.230 1.609 1.00 84.75 86 VAL A O 1
ATOM 621 N N . ALA A 1 87 ? 2.411 4.569 2.717 1.00 86.88 87 ALA A N 1
ATOM 622 C CA . ALA A 1 87 ? 1.390 5.440 3.288 1.00 86.88 87 ALA A CA 1
ATOM 623 C C . ALA A 1 87 ? 1.648 6.906 2.941 1.00 86.88 87 ALA A C 1
ATOM 625 O O . ALA A 1 87 ? 2.791 7.332 2.781 1.00 86.88 87 ALA A O 1
ATOM 626 N N . VAL A 1 88 ? 0.580 7.696 2.852 1.00 84.75 88 VAL A N 1
ATOM 627 C CA . VAL A 1 88 ? 0.678 9.150 2.699 1.00 84.75 88 VAL A CA 1
ATOM 628 C C . VAL A 1 88 ? 1.024 9.761 4.050 1.00 84.75 88 VAL A C 1
ATOM 630 O O . VAL A 1 88 ? 0.316 9.550 5.033 1.00 84.75 88 VAL A O 1
ATOM 633 N N . TYR A 1 89 ? 2.090 10.554 4.102 1.00 78.75 89 TYR A N 1
ATOM 634 C CA . TYR A 1 89 ? 2.454 11.309 5.298 1.00 78.75 89 TYR A CA 1
ATOM 635 C C . TYR A 1 89 ? 1.858 12.711 5.192 1.00 78.75 89 TYR A C 1
ATOM 637 O O . TYR A 1 89 ? 2.103 13.433 4.229 1.00 78.75 89 TYR A O 1
ATOM 645 N N . SER A 1 90 ? 1.093 13.132 6.198 1.00 75.94 90 SER A N 1
ATOM 646 C CA . SER A 1 90 ? 0.687 14.535 6.314 1.00 75.94 90 SER A CA 1
ATOM 647 C C . SER A 1 90 ? 1.812 15.306 7.007 1.00 75.94 90 SER A C 1
ATOM 649 O O . SER A 1 90 ? 1.926 15.298 8.237 1.00 75.94 90 SER A O 1
ATOM 651 N N . GLY A 1 91 ? 2.700 15.897 6.202 1.00 73.69 91 GLY A N 1
ATOM 652 C CA . GLY A 1 91 ? 3.954 16.504 6.658 1.00 73.69 91 GLY A CA 1
ATOM 653 C C . GLY A 1 91 ? 4.938 15.431 7.128 1.00 73.69 91 GLY A C 1
ATOM 654 O O . GLY A 1 91 ? 5.647 14.832 6.328 1.00 73.69 91 GLY A O 1
ATOM 655 N N . ASN A 1 92 ? 4.923 15.130 8.428 1.00 68.56 92 ASN A N 1
ATOM 656 C CA . ASN A 1 92 ? 5.779 14.115 9.060 1.00 68.56 92 ASN A CA 1
ATOM 657 C C . ASN A 1 92 ? 4.985 13.137 9.938 1.00 68.56 92 ASN A C 1
ATOM 659 O O . ASN A 1 92 ? 5.566 12.339 10.673 1.00 68.56 92 ASN A O 1
ATOM 663 N N . LYS A 1 93 ? 3.649 13.205 9.911 1.00 75.31 93 LYS A N 1
ATOM 664 C CA . LYS A 1 93 ? 2.795 12.320 10.702 1.00 75.31 93 LYS A CA 1
ATOM 665 C C . LYS A 1 93 ? 2.150 11.274 9.808 1.00 75.31 93 LYS A C 1
ATOM 667 O O . LYS A 1 93 ? 1.451 11.604 8.854 1.00 75.31 93 LYS A O 1
ATOM 672 N N . LEU A 1 94 ? 2.347 10.016 10.198 1.00 79.25 94 LEU A N 1
ATOM 673 C CA . LEU A 1 94 ? 1.544 8.908 9.705 1.00 79.25 94 LEU A CA 1
ATOM 674 C C . LEU A 1 94 ? 0.076 9.107 10.114 1.00 79.25 94 LEU A C 1
ATOM 676 O O . LEU A 1 94 ? -0.183 9.476 11.272 1.00 79.25 94 LEU A O 1
ATOM 680 N N . PRO A 1 95 ? -0.868 8.839 9.204 1.00 78.69 95 PRO A N 1
ATOM 681 C CA . PRO A 1 95 ? -2.286 8.846 9.507 1.00 78.69 95 PRO A CA 1
ATOM 682 C C . PRO A 1 95 ? -2.609 7.827 10.613 1.00 78.69 95 PRO A C 1
ATOM 684 O O . PRO A 1 95 ? -1.936 6.796 10.738 1.00 78.69 95 PRO A O 1
ATOM 687 N N . PRO A 1 96 ? -3.621 8.112 11.451 1.00 79.12 96 PRO A N 1
ATOM 688 C CA . PRO A 1 96 ? -3.931 7.302 12.628 1.00 79.12 96 PRO A CA 1
ATOM 689 C C . PRO A 1 96 ? -4.313 5.860 12.274 1.00 79.12 96 PRO A C 1
ATOM 691 O O . PRO A 1 96 ? -4.000 4.958 13.043 1.00 79.12 96 PRO A O 1
ATOM 694 N N . GLU A 1 97 ? -4.916 5.634 11.104 1.00 79.06 97 GLU A N 1
ATOM 695 C CA . GLU A 1 97 ? -5.236 4.297 10.581 1.00 79.06 97 GLU A CA 1
ATOM 696 C C . GLU A 1 97 ? -3.981 3.424 10.461 1.00 79.06 97 GLU A C 1
ATOM 698 O O . GLU A 1 97 ? -3.933 2.317 10.992 1.00 79.06 97 GLU A O 1
ATOM 703 N N . VAL A 1 98 ? -2.922 3.962 9.850 1.00 80.62 98 VAL A N 1
ATOM 704 C CA . VAL A 1 98 ? -1.656 3.241 9.663 1.00 80.62 98 VAL A CA 1
ATOM 705 C C . VAL A 1 98 ? -0.927 3.074 10.994 1.00 80.62 98 VAL A C 1
ATOM 707 O O . VAL A 1 98 ? -0.422 1.998 11.293 1.00 80.62 98 VAL A O 1
ATOM 710 N N . LYS A 1 99 ? -0.931 4.101 11.854 1.00 79.31 99 LYS A N 1
ATOM 711 C CA . LYS A 1 99 ? -0.347 3.993 13.203 1.00 79.31 99 LYS A CA 1
ATOM 712 C C . LYS A 1 99 ? -0.999 2.905 14.047 1.00 79.31 99 LYS A C 1
ATOM 714 O O . LYS A 1 99 ? -0.304 2.260 14.829 1.00 79.31 99 LYS A O 1
ATOM 719 N N . LYS A 1 100 ? -2.317 2.735 13.921 1.00 77.88 100 LYS A N 1
ATOM 720 C CA . LYS A 1 100 ? -3.062 1.705 14.643 1.00 77.88 100 LYS A CA 1
ATOM 721 C C . LYS A 1 100 ? -2.660 0.310 14.176 1.00 77.88 100 LYS A C 1
ATOM 723 O O . LYS A 1 100 ? -2.521 -0.559 15.019 1.00 77.88 100 LYS A O 1
ATOM 728 N N . LEU A 1 101 ? -2.425 0.126 12.878 1.00 76.56 101 LEU A N 1
ATOM 729 C CA . LEU A 1 101 ?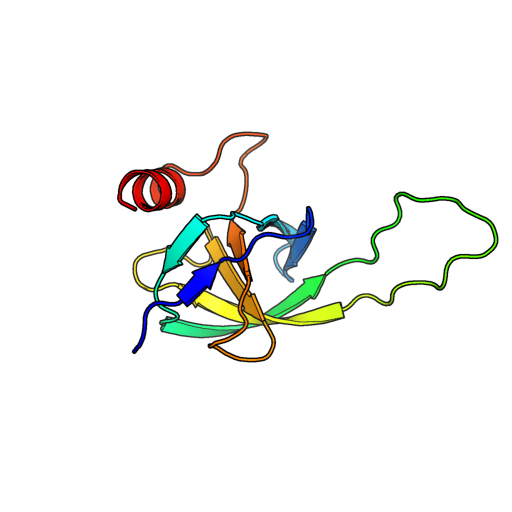 -1.942 -1.144 12.334 1.00 76.56 101 LEU A CA 1
ATOM 730 C C . LEU A 1 101 ? -0.526 -1.475 12.798 1.00 76.56 101 LEU A C 1
ATOM 732 O O . LEU A 1 101 ? -0.294 -2.588 13.243 1.00 76.56 101 LEU A O 1
ATOM 736 N N . ILE A 1 102 ? 0.385 -0.498 12.790 1.00 76.19 102 ILE A N 1
ATOM 737 C CA . ILE A 1 102 ? 1.755 -0.699 13.290 1.00 76.19 102 ILE A CA 1
ATOM 738 C C . ILE A 1 102 ? 1.756 -1.051 14.788 1.00 76.19 102 ILE A C 1
ATOM 740 O O . ILE A 1 102 ? 2.517 -1.907 15.210 1.00 76.19 102 ILE A O 1
ATOM 744 N N . ASN A 1 103 ? 0.916 -0.402 15.606 1.00 72.50 103 ASN A N 1
ATOM 745 C CA . ASN A 1 103 ? 0.838 -0.693 17.049 1.00 72.50 103 ASN A CA 1
ATOM 746 C C . ASN A 1 103 ? 0.045 -1.962 17.389 1.00 72.50 103 ASN A C 1
ATOM 748 O O . ASN A 1 103 ? 0.070 -2.390 18.538 1.00 72.50 103 ASN A O 1
ATOM 752 N N . ALA A 1 104 ? -0.719 -2.505 16.442 1.00 62.62 104 ALA A N 1
ATOM 753 C CA . ALA A 1 104 ? -1.481 -3.733 16.635 1.00 62.62 104 ALA A CA 1
ATOM 754 C C . ALA A 1 104 ? -0.684 -4.992 16.249 1.00 62.62 104 ALA A C 1
ATOM 756 O O . ALA A 1 104 ? -1.226 -6.088 16.395 1.00 62.62 104 ALA A O 1
ATOM 757 N N . SER A 1 105 ? 0.546 -4.821 15.746 1.00 48.75 105 SER A N 1
ATOM 758 C CA . SER A 1 105 ? 1.446 -5.885 15.294 1.00 48.75 105 SER A CA 1
ATOM 759 C C . SER A 1 105 ? 2.439 -6.312 16.368 1.00 48.75 105 SER A C 1
ATOM 761 O O . SER A 1 105 ? 2.807 -5.469 17.218 1.00 48.75 105 SER A O 1
#

Organism: Streptomyces diastatochromogenes (NCBI:txid42236)

Secondary structure (DSSP, 8-state):
---EE----S--EEE-TT-PEEEE--S-EE-EEEEEEEEEE--------TT------EEEEEEEETTS-TTTEEEEEEETTEEEEEEE-BTTB--HHHHHHHHT-